Protein AF-R4U0C9-F1 (afdb_monomer_lite)

Radius of gyration: 22.79 Å; chains: 1; bounding box: 49×22×67 Å

InterPro domains:
  IPR004692 Preprotein translocase SecG subunit [PF03840] (23-94)
  IPR004692 Preprotein translocase SecG subunit [TIGR00810] (22-95)

Sequence (100 aa):
MNFSTQMFLAVADREVANITIYVFEIIALIISIIMIVIGLLQNKKAQTGLSALNGGNDELFANTKERGLDRTLSIFMLSFGISLFVVTLIIALLTHILLK

Organism: NCBI:txid1276227

Foldseek 3Di:
DDPVVVVVVLVVLLVVLVVVLVVLVVVLVVLVVVLVVLVVVLCPPDDDPVLVVVVHDPPPPPPPPDDDDNVVSVVVSVVSVVVSVVSVVVSVVSCVVSVD

Secondary structure (DSSP, 8-state):
--HHHHHHHHHHHHHHHHHHHHHHHHHHHHHHHHHHHHHHHHGGG---HHHHHTT----TT------SHHHHHHHHHHHHHHHHHHHHHHHHHHHHHH--

Structure (mmCIF, N/CA/C/O backbone):
data_AF-R4U0C9-F1
#
_entry.id   AF-R4U0C9-F1
#
loop_
_atom_site.group_PDB
_atom_site.id
_atom_site.type_symbol
_atom_site.label_atom_id
_atom_site.label_alt_id
_atom_site.label_comp_id
_atom_site.label_asym_id
_atom_site.label_entity_id
_atom_site.label_seq_id
_atom_site.pdbx_PDB_ins_code
_atom_site.Cartn_x
_atom_site.Cartn_y
_atom_site.Cartn_z
_atom_site.occupancy
_atom_site.B_iso_or_equiv
_atom_site.auth_seq_id
_atom_site.auth_comp_id
_atom_site.auth_asym_id
_atom_site.auth_atom_id
_atom_site.pdbx_PDB_model_num
ATOM 1 N N . MET A 1 1 ? 27.157 -10.135 -31.453 1.00 56.81 1 MET A N 1
ATOM 2 C CA . MET A 1 1 ? 26.125 -9.109 -31.184 1.00 56.81 1 MET A CA 1
ATOM 3 C C . MET A 1 1 ? 26.847 -7.783 -30.995 1.00 56.81 1 MET A C 1
ATOM 5 O O . MET A 1 1 ? 27.794 -7.754 -30.218 1.00 56.81 1 MET A O 1
ATOM 9 N N . ASN A 1 2 ? 26.516 -6.751 -31.777 1.00 75.38 2 ASN A N 1
ATOM 10 C CA . ASN A 1 2 ? 27.303 -5.513 -31.846 1.00 75.38 2 ASN A CA 1
ATOM 11 C C . ASN A 1 2 ? 27.222 -4.723 -30.529 1.00 75.38 2 ASN A C 1
ATOM 13 O O . ASN A 1 2 ? 26.178 -4.704 -29.883 1.00 75.38 2 ASN A O 1
ATOM 17 N N . PHE A 1 3 ? 28.310 -4.047 -30.151 1.00 73.31 3 PHE A N 1
ATOM 18 C CA . PHE A 1 3 ? 28.413 -3.229 -28.931 1.00 73.31 3 PHE A CA 1
ATOM 19 C C . PHE A 1 3 ? 27.281 -2.190 -28.810 1.00 73.31 3 PHE A C 1
ATOM 21 O O . PHE A 1 3 ? 26.731 -1.979 -27.735 1.00 73.31 3 PHE A O 1
ATOM 28 N N . SER A 1 4 ? 26.856 -1.624 -29.943 1.00 69.94 4 SER A N 1
ATOM 29 C CA . SER A 1 4 ? 25.707 -0.713 -30.021 1.00 69.94 4 SER A CA 1
ATOM 30 C C . SER A 1 4 ? 24.379 -1.385 -29.635 1.00 69.94 4 SER A C 1
ATOM 32 O O . SER A 1 4 ? 23.558 -0.777 -28.956 1.00 69.94 4 SER A O 1
ATOM 34 N N . THR A 1 5 ? 24.187 -2.661 -29.982 1.00 78.25 5 THR A N 1
ATOM 35 C CA . THR A 1 5 ? 22.992 -3.431 -29.602 1.00 78.25 5 THR A CA 1
ATOM 36 C C . THR A 1 5 ? 22.991 -3.770 -28.109 1.00 78.25 5 THR A C 1
ATOM 38 O O . THR A 1 5 ? 21.938 -3.752 -27.487 1.00 78.25 5 THR A O 1
ATOM 41 N N . GLN A 1 6 ? 24.162 -4.024 -27.515 1.00 71.38 6 GLN A N 1
ATOM 42 C CA . GLN A 1 6 ? 24.285 -4.297 -26.076 1.00 71.38 6 GLN A CA 1
ATOM 43 C C . GLN A 1 6 ? 23.982 -3.057 -25.224 1.00 71.38 6 GLN A C 1
ATOM 45 O O . GLN A 1 6 ? 23.300 -3.150 -24.208 1.00 71.38 6 GLN A O 1
ATOM 50 N N . MET A 1 7 ? 24.443 -1.882 -25.664 1.00 69.00 7 MET A N 1
ATOM 51 C CA . MET A 1 7 ? 24.160 -0.613 -24.988 1.00 69.00 7 MET A CA 1
ATOM 52 C C . MET A 1 7 ? 22.665 -0.260 -25.037 1.00 69.00 7 MET A C 1
ATOM 54 O O . MET A 1 7 ? 22.113 0.201 -24.044 1.00 69.00 7 MET A O 1
ATOM 58 N N . PHE A 1 8 ? 22.001 -0.518 -26.167 1.00 71.00 8 PHE A N 1
ATOM 59 C CA . PHE A 1 8 ? 20.565 -0.275 -26.319 1.00 71.00 8 PHE A CA 1
ATOM 60 C C . PHE A 1 8 ? 19.713 -1.181 -25.417 1.00 71.00 8 PHE A C 1
ATOM 62 O O . PHE A 1 8 ? 18.778 -0.700 -24.782 1.00 71.00 8 PHE A O 1
ATOM 69 N N . LEU A 1 9 ? 20.061 -2.467 -25.308 1.00 71.19 9 LEU A N 1
ATOM 70 C CA . LEU A 1 9 ? 19.351 -3.402 -24.429 1.00 71.19 9 LEU A CA 1
ATOM 71 C C . LEU A 1 9 ? 19.506 -3.023 -22.947 1.00 71.19 9 LEU A C 1
ATOM 73 O O . LEU A 1 9 ? 18.511 -2.958 -22.235 1.00 71.19 9 LEU A O 1
ATOM 77 N N . ALA A 1 10 ? 20.715 -2.645 -22.515 1.00 71.62 10 ALA A N 1
ATOM 78 C CA . ALA A 1 10 ? 20.959 -2.213 -21.136 1.00 71.62 10 ALA A CA 1
ATOM 79 C C . ALA A 1 10 ? 20.212 -0.917 -20.752 1.00 71.62 10 ALA A C 1
ATOM 81 O O . ALA A 1 10 ? 19.813 -0.750 -19.599 1.00 71.62 10 ALA A O 1
ATOM 82 N N . VAL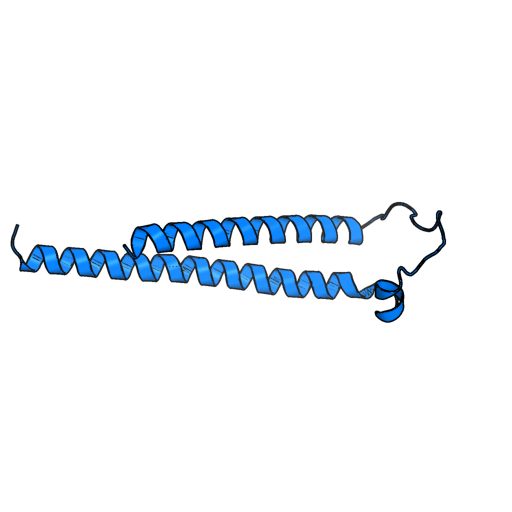 A 1 11 ? 20.016 0.007 -21.703 1.00 70.06 11 VAL A N 1
ATOM 83 C CA . VAL A 1 11 ? 19.201 1.218 -21.495 1.00 70.06 11 VAL A CA 1
ATOM 84 C C . VAL A 1 11 ? 17.713 0.869 -21.423 1.00 70.06 11 VAL A C 1
ATOM 86 O O . VAL A 1 11 ? 17.023 1.361 -20.531 1.00 70.06 11 VAL A O 1
ATOM 89 N N . ALA A 1 12 ? 17.232 -0.019 -22.297 1.00 72.81 12 ALA A N 1
ATOM 90 C CA . ALA A 1 12 ? 15.840 -0.461 -22.291 1.00 72.81 12 ALA A CA 1
ATOM 91 C C . ALA A 1 12 ? 15.453 -1.144 -20.963 1.00 72.81 12 ALA A C 1
ATOM 93 O O . ALA A 1 12 ? 14.397 -0.840 -20.408 1.00 72.81 12 ALA A O 1
ATOM 94 N N . ASP A 1 13 ? 16.326 -1.986 -20.400 1.00 74.94 13 ASP A N 1
ATOM 95 C CA . ASP A 1 13 ? 16.076 -2.661 -19.116 1.00 74.94 13 ASP A CA 1
ATOM 96 C C . ASP A 1 13 ? 15.959 -1.670 -17.940 1.00 74.94 13 ASP A C 1
ATOM 98 O O . ASP A 1 13 ? 15.117 -1.837 -17.052 1.00 74.94 13 ASP A O 1
ATOM 102 N N . ARG A 1 14 ? 16.757 -0.592 -17.948 1.00 75.12 14 ARG A N 1
ATOM 103 C CA . ARG A 1 14 ? 16.716 0.467 -16.921 1.00 75.12 14 ARG A CA 1
ATOM 104 C C . ARG A 1 14 ? 15.439 1.308 -17.004 1.00 75.12 14 ARG A C 1
ATOM 106 O O . ARG A 1 14 ? 14.883 1.665 -15.965 1.00 75.12 14 ARG A O 1
ATOM 113 N N . GLU A 1 15 ? 14.954 1.613 -18.207 1.00 79.75 15 GLU A N 1
ATOM 114 C CA . GLU A 1 15 ? 13.693 2.349 -18.373 1.00 79.75 15 GLU A CA 1
ATOM 115 C C . GLU A 1 15 ? 12.486 1.522 -17.911 1.00 79.75 15 GLU A C 1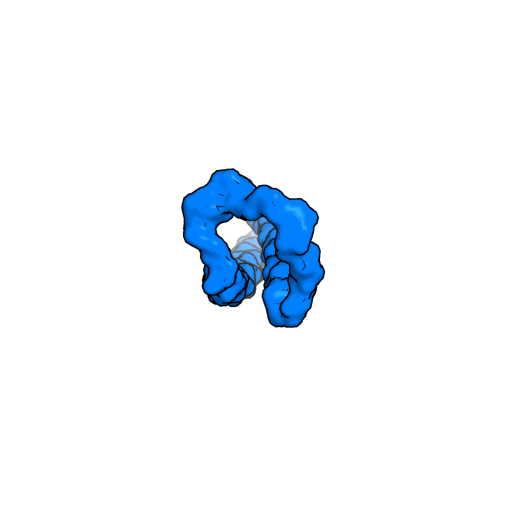
ATOM 117 O O . GLU A 1 15 ? 11.633 2.030 -17.177 1.00 79.75 15 GLU A O 1
ATOM 122 N N . VAL A 1 16 ? 12.450 0.229 -18.252 1.00 80.25 16 VAL A N 1
ATOM 123 C CA . VAL A 1 16 ? 11.389 -0.691 -17.809 1.00 80.25 16 VAL A CA 1
ATOM 124 C C . VAL A 1 16 ? 11.393 -0.854 -16.283 1.00 80.25 16 VAL A C 1
ATOM 126 O O . VAL A 1 16 ? 10.322 -0.874 -15.665 1.00 80.25 16 VAL A O 1
ATOM 129 N N . ALA A 1 17 ? 12.573 -0.904 -15.656 1.00 80.38 17 ALA A N 1
ATOM 130 C CA . ALA A 1 17 ? 12.716 -0.961 -14.201 1.00 80.38 17 ALA A CA 1
ATOM 131 C C . ALA A 1 17 ? 12.094 0.256 -13.505 1.00 80.38 17 ALA A C 1
ATOM 133 O O . ALA A 1 17 ? 11.275 0.103 -12.596 1.00 80.38 17 ALA A O 1
ATOM 134 N N . ASN A 1 18 ? 12.442 1.459 -13.967 1.00 84.06 18 ASN A N 1
ATOM 135 C CA . ASN A 1 18 ? 11.951 2.703 -13.380 1.00 84.06 18 ASN A CA 1
ATOM 136 C C . ASN A 1 18 ? 10.429 2.818 -13.507 1.00 84.06 18 ASN A C 1
ATOM 138 O O . ASN A 1 18 ? 9.753 3.109 -12.523 1.00 84.06 18 ASN A O 1
ATOM 142 N N . ILE A 1 19 ? 9.875 2.533 -14.692 1.00 86.62 19 ILE A N 1
ATOM 143 C CA . ILE A 1 19 ? 8.421 2.562 -14.917 1.00 86.62 19 ILE A CA 1
ATOM 144 C C . ILE A 1 19 ? 7.712 1.585 -13.976 1.00 86.62 19 ILE A C 1
ATOM 146 O O . ILE A 1 19 ? 6.704 1.935 -13.364 1.00 86.62 19 ILE A O 1
ATOM 150 N N . THR A 1 20 ? 8.258 0.378 -13.825 1.00 84.94 20 THR A N 1
ATOM 151 C CA . THR A 1 20 ? 7.680 -0.637 -12.943 1.00 84.94 20 THR A CA 1
ATOM 152 C C . THR A 1 20 ? 7.654 -0.155 -11.492 1.00 84.94 20 THR A C 1
ATOM 154 O O . THR A 1 20 ? 6.610 -0.237 -10.846 1.00 84.94 20 THR A O 1
ATOM 157 N N . ILE A 1 21 ? 8.762 0.402 -10.990 1.00 86.38 21 ILE A N 1
ATOM 158 C CA . ILE A 1 21 ? 8.852 0.938 -9.622 1.00 86.38 21 ILE A CA 1
ATOM 159 C C . ILE A 1 21 ? 7.827 2.061 -9.408 1.00 86.38 21 ILE A C 1
ATOM 161 O O . ILE A 1 21 ? 7.061 2.004 -8.444 1.00 86.38 21 ILE A O 1
ATOM 165 N N . TYR A 1 22 ? 7.737 3.018 -10.338 1.00 88.62 22 TYR A N 1
ATOM 166 C CA . TYR A 1 22 ? 6.793 4.135 -10.229 1.00 88.62 22 TYR A CA 1
ATOM 167 C C . TYR A 1 22 ? 5.330 3.681 -10.142 1.00 88.62 22 TYR A C 1
ATOM 169 O O . TYR A 1 22 ? 4.554 4.246 -9.370 1.00 88.62 22 TYR A O 1
ATOM 177 N N . VAL A 1 23 ? 4.934 2.641 -10.886 1.00 88.31 23 VAL A N 1
ATOM 178 C CA . VAL A 1 23 ? 3.562 2.106 -10.820 1.00 88.31 23 VAL A CA 1
ATOM 179 C C . VAL A 1 23 ? 3.239 1.578 -9.418 1.00 88.31 23 VAL A C 1
ATOM 181 O O . VAL A 1 23 ? 2.171 1.878 -8.879 1.00 88.31 23 VAL A O 1
ATOM 184 N N . PHE A 1 24 ? 4.156 0.833 -8.798 1.00 87.44 24 PHE A N 1
ATOM 185 C CA . PHE A 1 24 ? 3.944 0.311 -7.446 1.00 87.44 24 PHE A CA 1
ATOM 186 C C . PHE A 1 24 ? 3.940 1.410 -6.375 1.00 87.44 24 PHE A C 1
ATOM 188 O O . PHE A 1 24 ? 3.138 1.336 -5.440 1.00 87.44 24 PHE A O 1
ATOM 195 N N . GLU A 1 25 ? 4.771 2.446 -6.516 1.00 89.25 25 GLU A N 1
ATOM 196 C CA . GLU A 1 25 ? 4.767 3.609 -5.616 1.00 89.25 25 GLU A CA 1
ATOM 197 C C . GLU A 1 25 ? 3.423 4.349 -5.640 1.00 89.25 25 GLU A C 1
ATOM 199 O O . GLU A 1 25 ? 2.874 4.671 -4.584 1.00 89.25 25 GLU A O 1
ATOM 204 N N . ILE A 1 26 ? 2.846 4.559 -6.829 1.00 90.94 26 ILE A N 1
ATOM 205 C CA . ILE A 1 26 ? 1.529 5.196 -6.980 1.00 90.94 26 ILE A CA 1
ATOM 206 C C . ILE A 1 26 ? 0.440 4.357 -6.297 1.00 90.94 26 ILE A C 1
ATOM 208 O O . ILE A 1 26 ? -0.405 4.902 -5.582 1.00 90.94 26 ILE A O 1
ATOM 212 N N . ILE A 1 27 ? 0.466 3.031 -6.466 1.00 88.62 27 ILE A N 1
ATOM 213 C CA . ILE A 1 27 ? -0.489 2.122 -5.813 1.00 88.62 27 ILE A CA 1
ATOM 214 C C . ILE A 1 27 ? -0.362 2.207 -4.286 1.00 88.62 27 ILE A C 1
ATOM 216 O O . ILE A 1 27 ? -1.371 2.343 -3.588 1.00 88.62 27 ILE A O 1
ATOM 220 N N . ALA A 1 28 ? 0.865 2.174 -3.759 1.00 89.25 28 ALA A N 1
ATOM 221 C CA . ALA A 1 28 ? 1.121 2.286 -2.325 1.00 89.25 28 ALA A CA 1
ATOM 222 C C . ALA A 1 28 ? 0.644 3.636 -1.757 1.00 89.25 28 ALA A C 1
ATOM 224 O O . ALA A 1 28 ? 0.046 3.679 -0.677 1.00 89.25 28 ALA A O 1
ATOM 225 N N . LEU A 1 29 ? 0.836 4.727 -2.504 1.00 91.94 29 LEU A N 1
ATOM 226 C CA . LEU A 1 29 ? 0.361 6.062 -2.140 1.00 91.94 29 LEU A CA 1
ATOM 227 C C . LEU A 1 29 ? -1.168 6.108 -2.034 1.00 91.94 29 LEU A C 1
ATOM 229 O O . LEU A 1 29 ? -1.696 6.616 -1.044 1.00 91.94 29 LEU A O 1
ATOM 233 N N . ILE A 1 30 ? -1.886 5.542 -3.007 1.00 92.38 30 ILE A N 1
ATOM 234 C CA . ILE A 1 30 ? -3.357 5.506 -2.993 1.00 92.38 30 ILE A CA 1
ATOM 235 C C . ILE A 1 30 ? -3.869 4.733 -1.769 1.00 92.38 30 ILE A C 1
ATOM 237 O O . ILE A 1 30 ? -4.755 5.218 -1.060 1.00 92.38 30 ILE A O 1
ATOM 241 N N . ILE A 1 31 ? -3.285 3.565 -1.481 1.00 90.06 31 ILE A N 1
ATOM 242 C CA . ILE A 1 31 ? -3.638 2.758 -0.301 1.00 90.06 31 ILE A CA 1
ATOM 243 C C . ILE A 1 31 ? -3.401 3.559 0.988 1.00 90.06 31 ILE A C 1
ATOM 245 O O . ILE A 1 31 ? -4.264 3.577 1.866 1.00 90.06 31 ILE A O 1
ATOM 249 N N . SER A 1 32 ? -2.275 4.271 1.082 1.00 92.12 32 SER A N 1
ATOM 250 C CA . SER A 1 32 ? -1.938 5.110 2.238 1.00 92.12 32 SER A CA 1
ATOM 251 C C . SER A 1 32 ? -2.961 6.229 2.475 1.00 92.12 32 SER A C 1
ATOM 253 O O . SER A 1 32 ? -3.426 6.418 3.599 1.00 92.12 32 SER A O 1
ATOM 255 N N . ILE A 1 33 ? -3.403 6.923 1.420 1.00 94.31 33 ILE A N 1
ATOM 256 C CA . ILE A 1 33 ? -4.436 7.965 1.542 1.00 94.31 33 ILE A CA 1
ATOM 257 C C . ILE A 1 33 ? -5.752 7.375 2.066 1.00 94.31 33 ILE A C 1
ATOM 259 O O . ILE A 1 33 ? -6.360 7.940 2.979 1.00 94.31 33 ILE A O 1
ATOM 263 N N . ILE A 1 34 ? -6.177 6.220 1.541 1.00 90.56 34 ILE A N 1
ATOM 264 C CA . ILE A 1 34 ? -7.385 5.522 2.015 1.00 90.56 34 ILE A CA 1
ATOM 265 C C . ILE A 1 34 ? -7.243 5.158 3.499 1.00 90.56 34 ILE A C 1
ATOM 267 O O . ILE A 1 34 ? -8.174 5.372 4.280 1.00 90.56 34 ILE A O 1
ATOM 271 N N . MET A 1 35 ? -6.070 4.667 3.910 1.00 90.62 35 MET A N 1
ATOM 272 C CA . MET A 1 35 ? -5.783 4.345 5.306 1.00 90.62 35 MET A CA 1
ATOM 273 C C . MET A 1 35 ? -5.905 5.559 6.230 1.00 90.62 35 MET A C 1
ATOM 275 O O . MET A 1 35 ? -6.521 5.457 7.291 1.00 90.62 35 MET A O 1
ATOM 279 N N . ILE A 1 36 ? -5.370 6.711 5.823 1.00 91.56 36 ILE A N 1
ATOM 280 C CA . ILE A 1 36 ? -5.464 7.954 6.599 1.00 91.56 36 ILE A CA 1
ATOM 281 C C . ILE A 1 36 ? -6.931 8.354 6.786 1.00 91.56 36 ILE A C 1
ATOM 283 O O . ILE A 1 36 ? -7.355 8.637 7.907 1.00 91.56 36 ILE A O 1
ATOM 287 N N . VAL A 1 37 ? -7.731 8.326 5.716 1.00 91.12 37 VAL A N 1
ATOM 288 C CA . VAL A 1 37 ? -9.162 8.664 5.787 1.00 91.12 37 VAL A CA 1
ATOM 289 C C . VAL A 1 37 ? -9.900 7.729 6.751 1.00 91.12 37 VAL A C 1
ATOM 291 O O . VAL A 1 37 ? -10.646 8.199 7.613 1.00 91.12 37 VAL A O 1
ATOM 294 N N . ILE A 1 38 ? -9.663 6.418 6.659 1.00 87.81 38 ILE A N 1
ATOM 295 C CA . ILE A 1 38 ? -10.272 5.424 7.555 1.00 87.81 38 ILE A CA 1
ATOM 296 C C . ILE A 1 38 ? -9.832 5.644 9.014 1.00 87.81 38 ILE A C 1
ATOM 298 O O . ILE A 1 38 ? -10.673 5.617 9.915 1.00 87.81 38 ILE A O 1
ATOM 302 N N . GLY A 1 39 ? -8.549 5.918 9.262 1.00 87.12 39 GLY A N 1
ATOM 303 C CA . GLY A 1 39 ? -8.016 6.167 10.607 1.00 87.12 39 GLY A CA 1
ATOM 304 C C . GLY A 1 39 ? -8.583 7.431 11.266 1.00 87.12 39 GLY A C 1
ATOM 305 O O . GLY A 1 39 ? -8.854 7.448 12.471 1.00 87.12 39 GLY A O 1
ATOM 306 N N . LEU A 1 40 ? -8.842 8.479 10.480 1.00 87.38 40 LEU A N 1
ATOM 307 C CA . LEU A 1 40 ? -9.517 9.688 10.965 1.00 87.38 40 LEU A CA 1
ATOM 308 C C . LEU A 1 40 ? -10.995 9.437 11.295 1.00 87.38 40 LEU A C 1
ATOM 310 O O . LEU A 1 40 ? -11.524 10.027 12.239 1.00 87.38 40 LEU A O 1
ATOM 314 N N . LEU A 1 41 ? -11.669 8.556 10.549 1.00 84.56 41 LEU A N 1
ATOM 315 C CA . LEU A 1 41 ? -13.046 8.155 10.848 1.00 84.56 41 LEU A CA 1
ATOM 316 C C . LEU A 1 41 ? -13.140 7.343 12.150 1.00 84.56 41 LEU A C 1
ATOM 318 O O . LEU A 1 41 ? -14.072 7.569 12.922 1.00 84.56 41 LEU A O 1
ATOM 322 N N . GLN A 1 42 ? -12.164 6.474 12.431 1.00 80.00 42 GLN A N 1
ATOM 323 C CA . GLN A 1 42 ? -12.105 5.687 13.673 1.00 80.00 42 GLN A CA 1
ATOM 324 C C . GLN A 1 42 ? -11.875 6.548 14.928 1.00 80.00 42 GLN A C 1
ATOM 326 O O . GLN A 1 42 ? -12.426 6.256 15.986 1.00 80.00 42 GLN A O 1
ATOM 331 N N . ASN A 1 43 ? -11.135 7.657 14.819 1.00 69.19 43 ASN A N 1
ATOM 332 C CA . ASN A 1 43 ? -10.824 8.529 15.961 1.00 69.19 43 ASN A CA 1
ATOM 333 C C . ASN A 1 43 ? -12.017 9.335 16.510 1.00 69.19 43 ASN A C 1
ATOM 335 O O . ASN A 1 43 ? -11.921 9.912 17.590 1.00 69.19 43 ASN A O 1
ATOM 339 N N . LYS A 1 44 ? -13.164 9.372 15.819 1.00 62.34 44 LYS A N 1
ATOM 340 C CA . LYS A 1 44 ? -14.336 10.169 16.238 1.00 62.34 44 LYS A CA 1
ATOM 341 C C . LYS A 1 44 ? -14.973 9.715 17.565 1.00 62.34 44 LYS A C 1
ATOM 343 O O . LYS A 1 44 ? -15.796 10.447 18.106 1.00 62.34 44 LYS A O 1
ATOM 348 N N . LYS A 1 45 ? -14.617 8.532 18.084 1.00 57.31 45 LYS A N 1
ATOM 349 C CA . LYS A 1 45 ? -15.094 7.969 19.365 1.00 57.31 45 LYS A CA 1
ATOM 350 C C . LYS A 1 45 ? -14.013 7.879 20.450 1.00 57.31 45 LYS A C 1
ATOM 352 O O . LYS A 1 45 ? -14.287 7.335 21.516 1.00 57.31 45 LYS A O 1
ATOM 357 N N . ALA A 1 46 ? -12.803 8.380 20.204 1.00 54.72 46 ALA A N 1
ATOM 358 C CA . ALA A 1 46 ? -11.765 8.377 21.226 1.00 54.72 46 ALA A CA 1
ATOM 359 C C . ALA A 1 46 ? -12.144 9.361 22.347 1.00 54.72 46 ALA A C 1
ATOM 361 O O . ALA A 1 46 ? -12.433 10.531 22.082 1.00 54.72 46 ALA A O 1
ATOM 362 N N . GLN A 1 47 ? -12.143 8.888 23.601 1.00 58.44 47 GLN A N 1
ATOM 363 C CA . GLN A 1 47 ? -12.072 9.768 24.772 1.00 58.44 47 GLN A CA 1
ATOM 364 C C . GLN A 1 47 ? -10.925 10.769 24.572 1.00 58.44 47 GLN A C 1
ATOM 366 O O . GLN A 1 47 ? -9.974 10.485 23.842 1.00 58.44 47 GLN A O 1
ATOM 371 N N . THR A 1 48 ? -11.036 11.947 25.195 1.00 67.25 48 THR A N 1
ATOM 372 C CA . THR A 1 48 ? -10.049 13.036 25.107 1.00 67.25 48 THR A CA 1
ATOM 373 C C . THR A 1 48 ? -8.621 12.480 25.066 1.00 67.25 48 THR A C 1
ATOM 375 O O . THR A 1 48 ? -8.283 11.582 25.833 1.00 67.25 48 THR A O 1
ATOM 378 N N . GLY A 1 49 ? -7.771 12.977 24.158 1.00 67.06 49 GLY A N 1
ATOM 379 C CA . GLY A 1 49 ? -6.447 12.381 23.903 1.00 67.06 49 GLY A CA 1
ATOM 380 C C . GLY A 1 49 ? -5.578 12.205 25.158 1.00 67.06 49 GLY A C 1
ATOM 381 O O . GLY A 1 49 ? -4.736 11.318 25.203 1.00 67.06 49 GLY A O 1
ATOM 382 N N . LEU A 1 50 ? -5.839 12.985 26.212 1.00 70.69 50 LEU A N 1
ATOM 383 C CA . LEU A 1 50 ? -5.208 12.846 27.523 1.00 70.69 50 LEU A CA 1
ATOM 384 C C . LEU A 1 50 ? -5.691 11.609 28.310 1.00 70.69 50 LEU A C 1
ATOM 386 O O . LEU A 1 50 ? -4.880 10.952 28.955 1.00 70.69 50 LEU A O 1
ATOM 390 N N . SER A 1 51 ? -6.977 11.253 28.232 1.00 67.81 51 SER A N 1
ATOM 391 C CA . SER A 1 51 ? -7.527 10.023 28.818 1.00 67.81 51 SER A CA 1
ATOM 392 C C . SER A 1 51 ? -6.998 8.775 28.111 1.00 67.81 51 SER A C 1
ATOM 394 O O . SER A 1 51 ? -6.673 7.807 28.783 1.00 67.81 51 SER A O 1
ATOM 396 N N . ALA A 1 52 ? -6.809 8.801 26.788 1.00 66.50 52 ALA A N 1
ATOM 397 C CA . ALA A 1 52 ? -6.230 7.665 26.060 1.00 66.50 52 ALA A CA 1
ATOM 398 C C . ALA A 1 52 ? -4.754 7.397 26.434 1.00 66.50 52 ALA A C 1
ATOM 400 O O . ALA A 1 52 ? -4.321 6.249 26.470 1.00 66.50 52 ALA A O 1
ATOM 401 N N . LEU A 1 53 ? -3.986 8.451 26.738 1.00 73.94 53 LEU A N 1
ATOM 402 C CA . LEU A 1 53 ? -2.568 8.354 27.113 1.00 73.94 53 LEU A CA 1
ATOM 403 C C . LEU A 1 53 ? -2.350 7.952 28.577 1.00 73.94 53 LEU A C 1
ATOM 405 O O . LEU A 1 53 ? -1.321 7.365 28.898 1.00 73.94 53 LEU A O 1
ATOM 409 N N . ASN A 1 54 ? -3.307 8.257 29.456 1.00 77.69 54 ASN A N 1
ATOM 410 C CA . ASN A 1 54 ? -3.211 7.982 30.891 1.00 77.69 54 ASN A CA 1
ATOM 411 C C . ASN A 1 54 ? -3.836 6.629 31.291 1.00 77.69 54 ASN A C 1
ATOM 413 O O . ASN A 1 54 ? -4.126 6.411 32.461 1.00 77.69 54 ASN A O 1
ATOM 417 N N . GLY A 1 55 ? -4.087 5.735 30.323 1.00 70.69 55 GLY A N 1
ATOM 418 C CA . GLY A 1 55 ? -4.727 4.438 30.577 1.00 70.69 55 GLY A CA 1
ATOM 419 C C . GLY A 1 55 ? -6.210 4.552 30.936 1.00 70.69 55 GLY A C 1
ATOM 420 O O . GLY A 1 55 ? -6.718 3.752 31.713 1.00 70.69 55 GLY A O 1
ATOM 421 N N . GLY A 1 56 ? -6.886 5.574 30.406 1.00 64.75 56 GLY A N 1
ATOM 422 C CA . GLY A 1 56 ? -8.270 5.907 30.707 1.00 64.75 56 GLY A CA 1
ATOM 423 C C . GLY A 1 56 ? -9.188 4.692 30.687 1.00 64.75 56 GLY A C 1
ATOM 424 O O . GLY A 1 56 ? -9.246 3.981 29.684 1.00 64.75 56 GLY A O 1
ATOM 425 N N . ASN A 1 57 ? -9.922 4.559 31.800 1.00 58.47 57 ASN A N 1
ATOM 426 C CA . ASN A 1 57 ? -10.992 3.610 32.105 1.00 58.47 57 ASN A CA 1
ATOM 427 C C . ASN A 1 57 ? -10.599 2.455 33.062 1.00 58.47 57 ASN A C 1
ATOM 429 O O . ASN A 1 57 ? -10.433 1.311 32.646 1.00 58.47 57 ASN A O 1
ATOM 433 N N . ASP A 1 58 ? -10.604 2.755 34.370 1.00 56.38 58 ASP A N 1
ATOM 434 C CA . ASP A 1 58 ? -10.576 1.803 35.505 1.00 56.38 58 ASP A CA 1
ATOM 435 C C . ASP A 1 58 ? -11.883 0.992 35.680 1.00 56.38 58 ASP A C 1
ATOM 437 O O . ASP A 1 58 ? -12.117 0.349 36.704 1.00 56.38 58 ASP A O 1
ATOM 441 N N . GLU A 1 59 ? -12.770 0.980 34.687 1.00 61.31 59 GLU A N 1
ATOM 442 C CA . GLU A 1 59 ? -13.929 0.095 34.701 1.00 61.31 59 GLU A CA 1
ATOM 443 C C . GLU A 1 59 ? -13.559 -1.235 34.035 1.00 61.31 59 GLU A C 1
ATOM 445 O O . GLU A 1 59 ? -13.697 -1.403 32.821 1.00 61.31 59 GLU A O 1
ATOM 450 N N . LEU A 1 60 ? -13.147 -2.216 34.850 1.00 56.94 60 LEU A N 1
ATOM 451 C CA . LEU A 1 60 ? -12.911 -3.619 34.455 1.00 56.94 60 LEU A CA 1
ATOM 452 C C . LEU A 1 60 ? -14.102 -4.280 33.719 1.00 56.94 60 LEU A C 1
ATOM 454 O O . LEU A 1 60 ? -13.948 -5.359 33.147 1.00 56.94 60 LEU A O 1
ATOM 458 N N . PHE A 1 61 ? -15.273 -3.635 33.703 1.00 59.59 61 PHE A N 1
ATOM 459 C CA . PHE A 1 61 ? -16.491 -4.090 33.029 1.00 59.59 61 PHE A CA 1
ATOM 460 C C . PHE A 1 61 ? -16.973 -3.180 31.885 1.00 59.59 61 PHE A C 1
ATOM 462 O O . PHE A 1 61 ? -17.981 -3.501 31.259 1.00 59.59 61 PHE A O 1
ATOM 469 N N . ALA A 1 62 ? -16.265 -2.096 31.547 1.00 55.69 62 ALA A N 1
ATOM 470 C CA . ALA A 1 62 ? -16.655 -1.235 30.421 1.00 55.69 62 ALA A CA 1
ATOM 471 C C . ALA A 1 62 ? -16.310 -1.829 29.051 1.00 55.69 62 ALA A C 1
ATOM 473 O O . ALA A 1 62 ? -16.822 -1.354 28.035 1.00 55.69 62 ALA A O 1
ATOM 474 N N . ASN A 1 63 ? -15.496 -2.895 29.005 1.00 55.88 63 ASN A N 1
ATOM 475 C CA . ASN A 1 63 ? -15.258 -3.682 27.795 1.00 55.88 63 ASN A CA 1
ATOM 476 C C . ASN A 1 63 ? -16.500 -4.525 27.451 1.00 55.88 63 ASN A C 1
ATOM 478 O O . ASN A 1 63 ? -16.491 -5.756 27.400 1.00 55.88 63 ASN A O 1
ATOM 482 N N . THR A 1 64 ? -17.617 -3.841 27.238 1.00 59.53 64 THR A N 1
ATOM 483 C CA . THR A 1 64 ? -18.795 -4.413 26.616 1.00 59.53 64 THR A CA 1
ATOM 484 C C . THR A 1 64 ? -18.398 -4.667 25.171 1.00 59.53 64 THR A C 1
ATOM 486 O O . THR A 1 64 ? -18.138 -3.714 24.445 1.00 59.53 64 THR A O 1
ATOM 489 N N . LYS A 1 65 ? -18.304 -5.946 24.780 1.00 54.00 65 LYS A N 1
ATOM 490 C CA . LYS A 1 65 ? -17.972 -6.432 23.427 1.00 54.00 65 LYS A CA 1
ATOM 491 C C . LYS A 1 65 ? -18.239 -5.371 22.354 1.00 54.00 65 LYS A C 1
ATOM 493 O O . LYS A 1 65 ? -19.407 -5.093 22.078 1.00 54.00 65 LYS A O 1
ATOM 498 N N . GLU A 1 66 ? -17.181 -4.835 21.744 1.00 56.97 66 GLU A N 1
ATOM 499 C CA . GLU A 1 66 ? -17.298 -3.916 20.610 1.00 56.97 66 GLU A CA 1
ATOM 500 C C . GLU A 1 66 ? -18.231 -4.536 19.560 1.00 56.97 66 GLU A C 1
ATOM 502 O O . GLU A 1 66 ? -17.964 -5.607 18.995 1.00 56.97 66 GLU A O 1
ATOM 507 N N . ARG A 1 67 ? -19.389 -3.907 19.363 1.00 65.06 67 ARG A N 1
ATOM 508 C CA . ARG A 1 67 ? -20.452 -4.367 18.470 1.00 65.06 67 ARG A CA 1
ATOM 509 C C . ARG A 1 67 ? -20.641 -3.330 17.373 1.00 65.06 67 ARG A C 1
ATOM 511 O O . ARG A 1 67 ? -20.868 -2.163 17.664 1.00 65.06 67 ARG A O 1
ATOM 518 N N . GLY A 1 68 ? -20.612 -3.781 16.119 1.00 70.81 68 GLY A N 1
ATOM 519 C CA . GLY A 1 68 ? -21.002 -2.981 14.958 1.00 70.81 68 GLY A CA 1
ATOM 520 C C . GLY A 1 68 ? -19.848 -2.569 14.041 1.00 70.81 68 GLY A C 1
ATOM 521 O O . GLY A 1 68 ? -18.914 -3.338 13.798 1.00 70.81 68 GLY A O 1
ATOM 522 N N . LEU A 1 69 ? -19.978 -1.358 13.491 1.00 70.19 69 LEU A N 1
ATOM 523 C CA . LEU A 1 69 ? -19.110 -0.785 12.459 1.00 70.19 69 LEU A CA 1
ATOM 524 C C . LEU A 1 69 ? -17.658 -0.625 12.938 1.00 70.19 69 LEU A C 1
ATOM 526 O O . LEU A 1 69 ? -16.739 -0.890 12.171 1.00 70.19 69 LEU A O 1
ATOM 530 N N . ASP A 1 70 ? -17.459 -0.284 14.213 1.00 75.25 70 ASP A N 1
ATOM 531 C CA . ASP A 1 70 ? -16.145 0.037 14.786 1.00 75.25 70 ASP A CA 1
ATOM 532 C C . ASP A 1 70 ? -15.180 -1.167 14.748 1.00 75.25 70 ASP A C 1
ATOM 534 O O . ASP A 1 70 ? -14.062 -1.059 14.243 1.00 75.25 70 ASP A O 1
ATOM 538 N N . ARG A 1 71 ? -15.647 -2.365 15.137 1.00 78.25 71 ARG A N 1
ATOM 539 C CA . ARG A 1 71 ? -14.857 -3.611 15.054 1.00 78.25 71 ARG A CA 1
ATOM 540 C C . ARG A 1 71 ? -14.497 -3.976 13.614 1.00 78.25 71 ARG A C 1
ATOM 542 O O . ARG A 1 71 ? -13.407 -4.471 13.339 1.00 78.25 71 ARG A O 1
ATOM 549 N N . THR A 1 72 ? -15.429 -3.755 12.694 1.00 82.88 72 THR A N 1
ATOM 550 C CA . THR A 1 72 ? -15.249 -4.087 11.276 1.00 82.88 72 THR A CA 1
ATOM 551 C C . THR A 1 72 ? -14.226 -3.151 10.633 1.00 82.88 72 THR A C 1
ATOM 553 O O . THR A 1 72 ? -13.323 -3.605 9.934 1.00 82.88 72 THR A O 1
ATOM 556 N N . LEU A 1 73 ? -14.316 -1.852 10.930 1.00 83.62 73 LEU A N 1
ATOM 557 C CA . LEU A 1 73 ? -13.395 -0.834 10.434 1.00 83.62 73 LEU A CA 1
ATOM 558 C C . LEU A 1 73 ? -11.975 -1.037 10.992 1.00 83.62 73 LEU A C 1
ATOM 560 O O . LEU A 1 73 ? -11.008 -0.902 10.244 1.00 83.62 73 LEU A O 1
ATOM 564 N N . SER A 1 74 ? -11.855 -1.452 12.258 1.00 85.62 74 SER A N 1
ATOM 565 C CA . SER A 1 74 ? -10.581 -1.830 12.887 1.00 85.62 74 SER A CA 1
ATOM 566 C C . SER A 1 74 ? -9.918 -3.036 12.199 1.00 85.62 74 SER A C 1
ATOM 568 O O . SER A 1 74 ? -8.743 -2.976 11.831 1.00 85.62 74 SER A O 1
ATOM 570 N N . ILE A 1 75 ? -10.676 -4.103 11.907 1.00 87.81 75 ILE A N 1
ATOM 571 C CA . ILE A 1 75 ? -10.158 -5.276 11.174 1.00 87.81 75 ILE A CA 1
ATOM 572 C C . ILE A 1 75 ? -9.744 -4.903 9.745 1.00 87.81 75 ILE A C 1
ATOM 574 O O . ILE A 1 75 ? -8.686 -5.332 9.279 1.00 87.81 75 ILE A O 1
ATOM 578 N N . PHE A 1 76 ? -10.538 -4.082 9.051 1.00 87.69 76 PHE A N 1
ATOM 579 C CA . PHE A 1 76 ? -10.157 -3.594 7.727 1.00 87.69 76 PHE A CA 1
ATOM 580 C C . PHE A 1 76 ? -8.862 -2.793 7.782 1.00 87.69 76 PHE A C 1
ATOM 582 O O . PHE A 1 76 ? -7.978 -3.026 6.958 1.00 87.69 76 PHE A O 1
ATOM 589 N N . MET A 1 77 ? -8.719 -1.915 8.775 1.00 89.94 77 MET A N 1
ATOM 590 C CA . MET A 1 77 ? -7.526 -1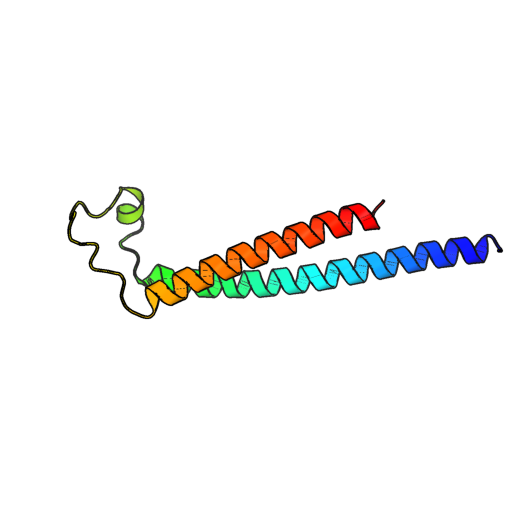.097 8.950 1.00 89.94 77 MET A CA 1
ATOM 591 C C . MET A 1 77 ? -6.274 -1.935 9.193 1.00 89.94 77 MET A C 1
ATOM 593 O O . MET A 1 77 ? -5.243 -1.697 8.564 1.00 89.94 77 MET A O 1
ATOM 597 N N . LEU A 1 78 ? -6.391 -2.967 10.027 1.00 90.12 78 LEU A N 1
ATOM 598 C CA . LEU A 1 78 ? -5.341 -3.960 10.218 1.00 90.12 78 LEU A CA 1
ATOM 599 C C . LEU A 1 78 ? -4.985 -4.636 8.884 1.00 90.12 78 LEU A C 1
ATOM 601 O O . LEU A 1 78 ? -3.808 -4.706 8.532 1.00 90.12 78 LEU A O 1
ATOM 605 N N . SER A 1 79 ? -5.979 -5.083 8.107 1.00 91.38 79 SER A N 1
ATOM 606 C CA . SER A 1 79 ? -5.728 -5.761 6.825 1.00 91.38 79 SER A CA 1
ATOM 607 C C . SER A 1 79 ? -5.040 -4.855 5.794 1.00 91.38 79 SER A C 1
ATOM 609 O O . SER A 1 79 ? -4.116 -5.297 5.106 1.00 91.38 79 SER A O 1
ATOM 611 N N . PHE A 1 80 ? -5.430 -3.577 5.724 1.00 90.00 80 PHE A N 1
ATOM 612 C CA . PHE A 1 80 ? -4.796 -2.588 4.853 1.00 90.00 80 PHE A CA 1
ATOM 613 C C . PHE A 1 80 ? -3.358 -2.304 5.293 1.00 90.00 80 PHE A C 1
ATOM 615 O O . PHE A 1 80 ? -2.475 -2.247 4.441 1.00 90.00 80 PHE A O 1
ATOM 622 N N . GLY A 1 81 ? -3.101 -2.218 6.602 1.00 91.19 81 GLY A N 1
ATOM 623 C CA . GLY A 1 81 ? -1.751 -2.047 7.143 1.00 91.19 81 GLY A CA 1
ATOM 624 C C . GLY A 1 81 ? -0.821 -3.212 6.794 1.00 91.19 81 GLY A C 1
ATOM 625 O O . GLY A 1 81 ? 0.290 -2.986 6.315 1.00 91.19 81 GLY A O 1
ATOM 626 N N . ILE A 1 82 ? -1.287 -4.456 6.954 1.00 93.62 82 ILE A N 1
ATOM 627 C CA . ILE A 1 82 ? -0.522 -5.649 6.547 1.00 93.62 82 ILE A CA 1
ATOM 628 C C . ILE A 1 82 ? -0.269 -5.636 5.036 1.00 93.62 82 ILE A C 1
ATOM 630 O O . ILE A 1 82 ? 0.848 -5.894 4.593 1.00 93.62 82 ILE A O 1
ATOM 634 N N . SER A 1 83 ? -1.289 -5.312 4.240 1.00 88.75 83 SER A N 1
ATOM 635 C CA . SER A 1 83 ? -1.166 -5.267 2.780 1.00 88.75 83 SER A CA 1
ATOM 636 C C . SER A 1 83 ? -0.138 -4.227 2.332 1.00 88.75 83 SER A C 1
ATOM 638 O O . SER A 1 83 ? 0.704 -4.526 1.488 1.00 88.75 83 SER A O 1
ATOM 640 N N . LEU A 1 84 ? -0.155 -3.035 2.937 1.00 91.06 84 LEU A N 1
ATOM 641 C CA . LEU A 1 84 ? 0.820 -1.977 2.670 1.00 91.06 84 LEU A CA 1
ATOM 642 C C . LEU A 1 84 ? 2.234 -2.460 3.010 1.00 91.06 84 LEU A C 1
ATOM 644 O O . LEU A 1 84 ? 3.128 -2.352 2.173 1.00 91.06 84 LEU A O 1
ATOM 648 N N . PHE A 1 85 ? 2.419 -3.077 4.180 1.00 91.81 85 PHE A N 1
ATOM 649 C CA . PHE A 1 85 ? 3.709 -3.630 4.592 1.00 91.81 85 PHE A CA 1
ATOM 650 C C . PHE A 1 85 ? 4.265 -4.639 3.570 1.00 91.81 85 PHE A C 1
ATOM 652 O O . PHE A 1 85 ? 5.418 -4.526 3.145 1.00 91.81 85 PHE A O 1
ATOM 659 N N . VAL A 1 86 ? 3.435 -5.574 3.099 1.00 92.69 86 VAL A N 1
ATOM 660 C CA . VAL A 1 86 ? 3.834 -6.559 2.079 1.00 92.69 86 VAL A CA 1
ATOM 661 C C . VAL A 1 86 ? 4.186 -5.885 0.748 1.00 92.69 86 VAL A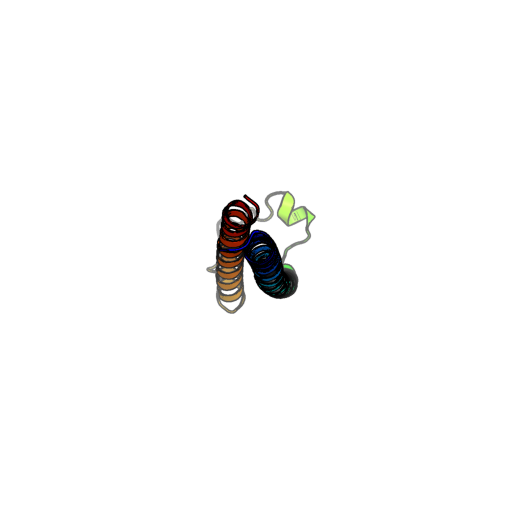 C 1
ATOM 663 O O . VAL A 1 86 ? 5.228 -6.194 0.172 1.00 92.69 86 VAL A O 1
ATOM 666 N N . VAL A 1 87 ? 3.373 -4.935 0.275 1.00 88.25 87 VAL A N 1
ATOM 667 C CA . VAL A 1 87 ? 3.639 -4.190 -0.971 1.00 88.25 87 VAL A CA 1
ATOM 668 C C . VAL A 1 87 ? 4.965 -3.434 -0.880 1.00 88.25 87 VAL A C 1
ATOM 670 O O . VAL A 1 87 ? 5.779 -3.515 -1.799 1.00 88.25 87 VAL A O 1
ATOM 673 N N . THR A 1 88 ? 5.238 -2.766 0.243 1.00 88.62 88 THR A N 1
ATOM 674 C CA . THR A 1 88 ? 6.512 -2.056 0.437 1.00 88.62 88 THR A CA 1
ATOM 675 C C . THR A 1 88 ? 7.719 -2.988 0.459 1.00 88.62 88 THR A C 1
ATOM 677 O O . THR A 1 88 ? 8.769 -2.636 -0.078 1.00 88.62 88 THR A O 1
ATOM 680 N N . LEU A 1 89 ? 7.572 -4.198 1.005 1.00 90.31 89 LEU A N 1
ATOM 681 C CA . LEU A 1 89 ? 8.623 -5.214 0.970 1.00 90.31 89 LEU A CA 1
ATOM 682 C C . LEU A 1 89 ? 8.911 -5.692 -0.455 1.00 90.31 89 LEU A C 1
ATOM 684 O O . LEU A 1 89 ? 10.075 -5.837 -0.828 1.00 90.31 89 LEU A O 1
ATOM 688 N N . ILE A 1 90 ? 7.864 -5.905 -1.257 1.00 87.94 90 ILE A N 1
ATOM 689 C CA . ILE A 1 90 ? 7.999 -6.299 -2.664 1.00 87.94 90 ILE A CA 1
ATOM 690 C C . ILE A 1 90 ? 8.73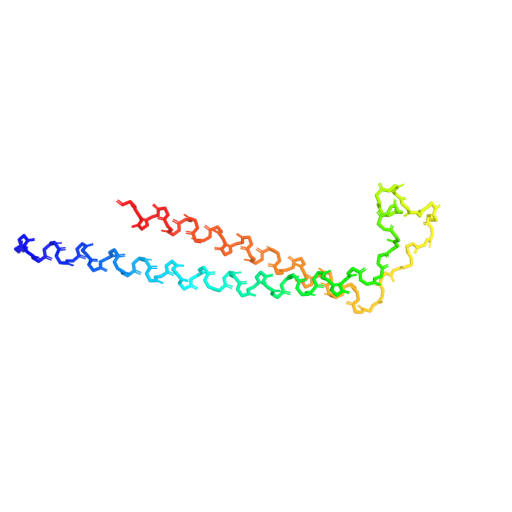0 -5.209 -3.450 1.00 87.94 90 ILE A C 1
ATOM 692 O O . ILE A 1 90 ? 9.671 -5.530 -4.168 1.00 87.94 90 ILE A O 1
ATOM 696 N N . ILE A 1 91 ? 8.359 -3.935 -3.277 1.00 87.38 91 ILE A N 1
ATOM 697 C CA . ILE A 1 91 ? 9.043 -2.805 -3.928 1.00 87.38 91 ILE A CA 1
ATOM 698 C C . ILE A 1 91 ? 10.518 -2.768 -3.519 1.00 87.38 91 ILE A C 1
ATOM 700 O O . ILE A 1 91 ? 11.386 -2.686 -4.381 1.00 87.38 91 ILE A O 1
ATOM 704 N N . ALA A 1 92 ? 10.821 -2.882 -2.224 1.00 86.88 92 ALA A N 1
ATOM 705 C CA . ALA A 1 92 ? 12.199 -2.851 -1.736 1.00 86.88 92 ALA A CA 1
ATOM 706 C C . ALA A 1 92 ? 13.057 -3.983 -2.329 1.00 86.88 92 ALA A C 1
ATOM 708 O O . ALA A 1 92 ? 14.198 -3.754 -2.738 1.00 86.88 92 ALA A O 1
ATOM 709 N N . LEU A 1 93 ? 12.505 -5.196 -2.413 1.00 86.25 93 LEU A N 1
ATOM 710 C CA . LEU A 1 93 ? 13.195 -6.354 -2.979 1.00 86.25 93 LEU A CA 1
ATOM 711 C C . LEU A 1 93 ? 13.351 -6.240 -4.501 1.00 86.25 93 LEU A C 1
ATOM 713 O O . LEU A 1 93 ? 14.434 -6.500 -5.025 1.00 86.25 93 LEU A O 1
ATOM 717 N N . LEU A 1 94 ? 12.301 -5.807 -5.200 1.00 83.25 94 LEU A N 1
ATOM 718 C CA . LEU A 1 94 ? 12.303 -5.583 -6.643 1.00 83.25 94 LEU A CA 1
ATOM 719 C C . LEU A 1 94 ? 13.345 -4.524 -7.025 1.00 83.25 94 LEU A C 1
ATOM 721 O O . LEU A 1 94 ? 14.197 -4.781 -7.871 1.00 83.25 94 LEU A O 1
ATOM 725 N N . THR A 1 95 ? 13.347 -3.382 -6.337 1.00 84.38 95 THR A N 1
ATOM 726 C CA . THR A 1 95 ? 14.338 -2.316 -6.525 1.00 84.38 95 THR A CA 1
ATOM 727 C C . THR A 1 95 ? 15.753 -2.821 -6.265 1.00 84.38 95 THR A C 1
ATOM 729 O O . THR A 1 95 ? 16.656 -2.535 -7.044 1.00 84.38 95 THR A O 1
ATOM 732 N N . HIS A 1 96 ? 15.973 -3.626 -5.222 1.00 81.00 96 HIS A N 1
ATOM 733 C CA . HIS A 1 96 ? 17.299 -4.186 -4.956 1.00 81.00 96 HIS A CA 1
ATOM 734 C C . HIS A 1 96 ? 17.801 -5.128 -6.067 1.00 81.00 96 HIS A C 1
ATOM 736 O O . HIS A 1 96 ? 19.005 -5.184 -6.319 1.00 81.00 96 HIS A O 1
ATOM 742 N N . ILE A 1 97 ? 16.902 -5.873 -6.717 1.00 78.19 97 ILE A N 1
ATOM 743 C CA . ILE A 1 97 ? 17.245 -6.794 -7.811 1.00 78.19 97 ILE A CA 1
ATOM 744 C C . ILE A 1 97 ? 17.454 -6.042 -9.132 1.00 78.19 97 ILE A C 1
ATOM 746 O O . ILE A 1 97 ? 18.392 -6.363 -9.851 1.00 78.19 97 ILE A O 1
ATOM 750 N N . LEU A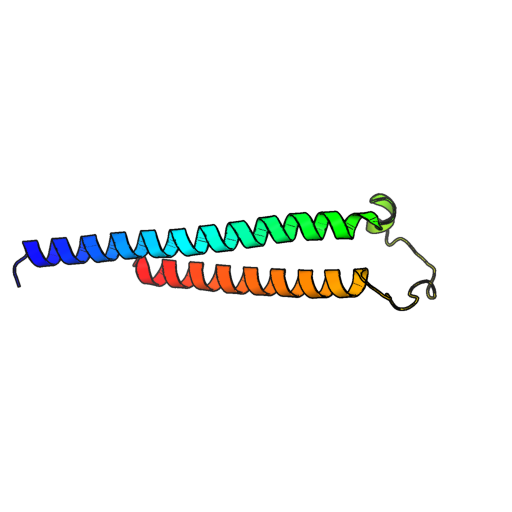 1 98 ? 16.614 -5.050 -9.443 1.00 67.81 98 LEU A N 1
ATOM 751 C CA . LEU A 1 98 ? 16.642 -4.316 -10.718 1.00 67.81 98 LEU A CA 1
ATOM 752 C C . LEU A 1 98 ? 17.676 -3.187 -10.782 1.00 67.81 98 LEU A C 1
ATOM 754 O O . LEU A 1 98 ? 18.089 -2.812 -11.877 1.00 67.81 98 LEU A O 1
ATOM 758 N N . LEU A 1 99 ? 18.074 -2.606 -9.644 1.00 67.12 99 LEU A N 1
ATOM 759 C CA . LEU A 1 99 ? 19.064 -1.521 -9.626 1.00 67.12 99 LEU A CA 1
ATOM 760 C C . LEU A 1 99 ? 20.522 -2.013 -9.537 1.00 67.12 99 LEU A C 1
ATOM 762 O O . LEU A 1 99 ? 21.428 -1.185 -9.684 1.00 67.12 99 LEU A O 1
ATOM 766 N N . LYS A 1 100 ? 20.738 -3.318 -9.315 1.00 56.41 100 LYS A N 1
ATOM 767 C CA . LYS A 1 100 ? 22.037 -3.995 -9.465 1.00 56.41 100 LYS A CA 1
ATOM 768 C C . LYS A 1 100 ? 22.390 -4.143 -10.942 1.00 56.41 100 LYS A C 1
ATOM 770 O O . LYS A 1 100 ? 23.544 -3.807 -11.282 1.00 56.41 100 LYS A O 1
#

pLDDT: mean 77.92, std 12.03, range [54.0, 94.31]